Protein AF-M7AF88-F1 (afdb_monomer_lite)

Structure (mmCIF, N/CA/C/O backbone):
data_AF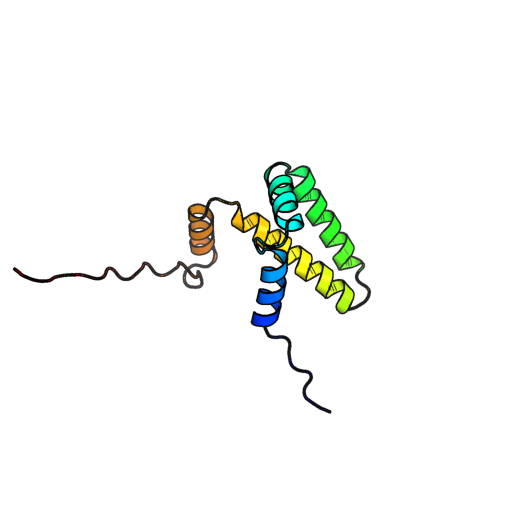-M7AF88-F1
#
_entry.id   AF-M7AF88-F1
#
loop_
_atom_site.group_PDB
_atom_site.id
_atom_site.type_symbol
_atom_site.label_atom_id
_atom_site.label_alt_id
_atom_site.label_comp_id
_atom_site.label_asym_id
_atom_site.label_entity_id
_atom_site.label_seq_id
_atom_site.pdbx_PDB_ins_code
_atom_site.Cartn_x
_atom_site.Cartn_y
_atom_site.Cartn_z
_atom_site.occupancy
_atom_site.B_iso_or_equiv
_atom_site.auth_seq_id
_atom_site.auth_comp_id
_atom_site.auth_asym_id
_atom_site.auth_atom_id
_atom_site.pdbx_PDB_model_num
ATOM 1 N N . MET A 1 1 ? -17.914 -14.469 27.911 1.00 40.16 1 MET A N 1
ATOM 2 C CA . MET A 1 1 ? -17.187 -13.406 27.195 1.00 40.16 1 MET A CA 1
ATOM 3 C C . MET A 1 1 ? -16.517 -14.106 26.032 1.00 40.16 1 MET A C 1
ATOM 5 O O . MET A 1 1 ? -15.588 -14.865 26.262 1.00 40.16 1 MET A O 1
ATOM 9 N N . THR A 1 2 ? -17.137 -14.056 24.857 1.00 47.66 2 THR A N 1
ATOM 10 C CA . THR A 1 2 ? -16.648 -14.733 23.648 1.00 47.66 2 THR A CA 1
ATOM 11 C C . THR A 1 2 ? -15.343 -14.076 23.217 1.00 47.66 2 THR A C 1
ATOM 13 O O . THR A 1 2 ? -15.227 -12.856 23.340 1.00 47.66 2 THR A O 1
ATOM 16 N N . GLU A 1 3 ? -14.362 -14.872 22.781 1.00 51.72 3 GLU A N 1
ATOM 17 C CA . GLU A 1 3 ? -13.184 -14.362 22.075 1.00 51.72 3 GLU A CA 1
ATOM 18 C C . GLU A 1 3 ? -13.671 -13.345 21.046 1.00 51.72 3 GLU A C 1
ATOM 20 O O . GLU A 1 3 ? -14.480 -13.671 20.181 1.00 51.72 3 GLU A O 1
ATOM 25 N N . SER A 1 4 ? -13.257 -12.088 21.202 1.00 60.56 4 SER A N 1
ATOM 26 C CA . SER A 1 4 ? -13.378 -11.113 20.129 1.00 60.56 4 SER A CA 1
ATOM 27 C C . SER A 1 4 ? -12.673 -11.739 18.935 1.00 60.56 4 SER A C 1
ATOM 29 O O . SER A 1 4 ? -11.468 -11.976 19.031 1.00 60.56 4 SER A O 1
ATOM 31 N N . GLU A 1 5 ? -13.411 -12.075 17.873 1.00 75.75 5 GLU A N 1
ATOM 32 C CA . GLU A 1 5 ? -12.834 -12.619 16.645 1.00 75.75 5 GLU A CA 1
ATOM 33 C C . GLU A 1 5 ? -11.681 -11.702 16.239 1.00 75.75 5 GLU A C 1
ATOM 35 O O . GLU A 1 5 ? -11.850 -10.502 16.011 1.00 75.75 5 GLU A O 1
ATOM 40 N N . LYS A 1 6 ? -10.467 -12.242 16.308 1.00 82.38 6 LYS A N 1
ATOM 41 C CA . LYS A 1 6 ? -9.257 -11.489 16.026 1.00 82.38 6 LYS A CA 1
ATOM 42 C C . LYS A 1 6 ? -9.280 -11.133 14.544 1.00 82.38 6 LYS A C 1
ATOM 44 O O . LYS A 1 6 ? -9.493 -12.008 13.714 1.00 82.38 6 LYS A O 1
ATOM 49 N N . LEU A 1 7 ? -9.038 -9.865 14.222 1.00 82.50 7 LEU A N 1
ATOM 50 C CA . LEU A 1 7 ? -8.902 -9.437 12.833 1.00 82.50 7 LEU A CA 1
ATOM 51 C C . LEU A 1 7 ? -7.689 -10.136 12.204 1.00 82.50 7 LEU A C 1
ATOM 53 O O . LEU A 1 7 ? -6.557 -9.956 12.667 1.00 82.50 7 LEU A O 1
ATOM 57 N N . GLU A 1 8 ? -7.922 -10.925 11.159 1.00 89.69 8 GLU A N 1
ATOM 58 C CA . GLU A 1 8 ? -6.862 -11.618 10.435 1.00 89.69 8 GLU A CA 1
ATOM 59 C C . GLU A 1 8 ? -6.316 -10.736 9.304 1.00 89.69 8 GLU A C 1
ATOM 61 O O . GLU A 1 8 ? -7.014 -9.898 8.729 1.00 89.69 8 GLU A O 1
ATOM 66 N N . ILE A 1 9 ? -5.051 -10.946 8.922 1.00 87.81 9 ILE A N 1
ATOM 67 C CA . ILE A 1 9 ? -4.412 -10.187 7.827 1.00 87.81 9 ILE A CA 1
ATOM 68 C C . ILE A 1 9 ? -5.226 -10.299 6.530 1.00 87.81 9 ILE A C 1
ATOM 70 O O . ILE A 1 9 ? -5.330 -9.338 5.770 1.00 87.81 9 ILE A O 1
ATOM 74 N N . ASN A 1 10 ? -5.834 -11.461 6.289 1.00 90.19 10 ASN A N 1
ATOM 75 C CA . ASN A 1 10 ? -6.654 -11.701 5.108 1.00 90.19 10 ASN A CA 1
ATOM 76 C C . ASN A 1 10 ? -7.886 -10.784 5.040 1.00 90.19 10 ASN A C 1
ATOM 78 O O . ASN A 1 10 ? -8.305 -10.410 3.949 1.00 90.19 10 ASN A O 1
ATOM 82 N N . ASP A 1 11 ? -8.453 -10.391 6.180 1.00 89.94 11 ASP A N 1
ATOM 83 C CA . ASP A 1 11 ? -9.600 -9.482 6.201 1.00 89.94 11 ASP A CA 1
ATOM 84 C C . ASP A 1 11 ? -9.177 -8.062 5.813 1.00 89.94 11 ASP A C 1
ATOM 86 O O . ASP A 1 11 ? -9.857 -7.407 5.027 1.00 89.94 11 ASP A O 1
ATOM 90 N N . ILE A 1 12 ? -7.990 -7.629 6.250 1.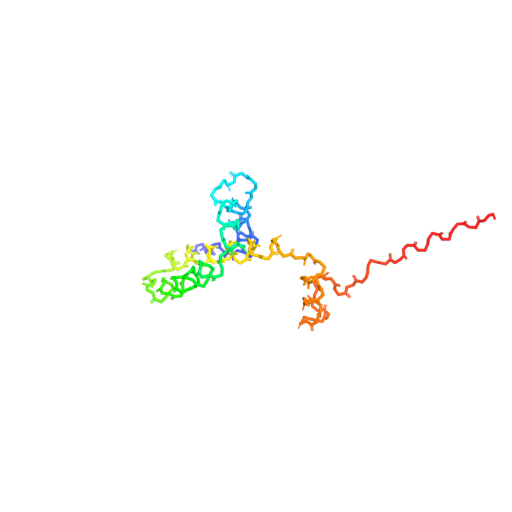00 88.62 12 ILE A N 1
ATOM 91 C CA . ILE A 1 12 ? -7.389 -6.352 5.833 1.00 88.62 12 ILE A CA 1
ATOM 92 C C . ILE A 1 12 ? -7.112 -6.349 4.324 1.00 88.62 12 ILE A C 1
ATOM 94 O O . ILE A 1 12 ? -7.397 -5.364 3.643 1.00 88.62 12 ILE A O 1
ATOM 98 N N . LEU A 1 13 ? -6.587 -7.453 3.783 1.00 89.19 13 LEU A N 1
ATOM 99 C CA . LEU A 1 13 ? -6.326 -7.575 2.346 1.00 89.19 13 LEU A CA 1
ATOM 100 C C . LEU A 1 13 ? -7.612 -7.471 1.517 1.00 89.19 13 LEU A C 1
ATOM 102 O O . LEU A 1 13 ? -7.611 -6.764 0.512 1.00 89.19 13 LEU A O 1
ATOM 106 N N . LYS A 1 14 ? -8.717 -8.084 1.963 1.00 89.94 14 LYS A N 1
ATOM 107 C CA . LYS A 1 14 ? -10.028 -7.946 1.301 1.00 89.94 14 LYS A CA 1
ATOM 108 C C . LYS A 1 14 ? -10.535 -6.503 1.306 1.00 89.94 14 LYS A C 1
ATOM 110 O O . LYS A 1 14 ? -11.077 -6.052 0.305 1.00 89.94 14 LYS A O 1
ATOM 115 N N . LEU A 1 15 ? -10.352 -5.768 2.407 1.00 87.56 15 LEU A N 1
ATOM 116 C CA . LEU A 1 15 ? -10.737 -4.350 2.478 1.00 87.56 15 LEU A CA 1
ATOM 117 C C . LEU A 1 15 ? -9.956 -3.506 1.464 1.00 87.56 15 LEU A C 1
ATOM 119 O O . LEU A 1 15 ? -10.531 -2.664 0.780 1.00 87.56 15 LEU A O 1
ATOM 123 N N . ILE A 1 16 ? -8.655 -3.767 1.324 1.00 87.50 16 ILE A N 1
ATOM 124 C CA . ILE A 1 16 ? -7.821 -3.103 0.316 1.00 87.50 16 ILE A CA 1
ATOM 125 C C . ILE A 1 16 ? -8.272 -3.481 -1.100 1.00 87.50 16 ILE A C 1
ATOM 127 O O . ILE A 1 16 ? -8.334 -2.617 -1.973 1.00 87.50 16 ILE A O 1
ATOM 131 N N . GLU A 1 17 ? -8.585 -4.754 -1.344 1.00 86.12 17 GLU A N 1
ATOM 132 C CA . GLU A 1 17 ? -9.046 -5.249 -2.646 1.00 86.12 17 GLU A CA 1
ATOM 133 C C . GLU A 1 17 ? -10.357 -4.584 -3.088 1.00 86.12 17 GLU A C 1
ATOM 135 O O . GLU A 1 17 ? -10.455 -4.151 -4.233 1.00 86.12 17 GLU A O 1
ATOM 140 N N . ILE A 1 18 ? -11.322 -4.409 -2.178 1.00 84.44 18 ILE A N 1
ATOM 141 C CA . ILE A 1 18 ? -12.583 -3.695 -2.454 1.00 84.44 18 ILE A CA 1
ATOM 142 C C . ILE A 1 18 ? -12.315 -2.270 -2.961 1.00 84.44 18 ILE A C 1
ATOM 144 O O . ILE A 1 18 ? -12.919 -1.821 -3.933 1.00 84.44 18 ILE A O 1
ATOM 148 N N . GLU A 1 19 ? -11.381 -1.563 -2.329 1.00 79.62 19 GLU A N 1
ATOM 149 C CA . GLU A 1 19 ? -11.081 -0.166 -2.648 1.00 79.62 19 GLU A CA 1
ATOM 150 C C . GLU A 1 19 ? -10.167 -0.002 -3.874 1.00 79.62 19 GLU A C 1
ATOM 152 O O . GLU A 1 19 ? -10.214 1.019 -4.562 1.00 79.62 19 GLU A O 1
ATOM 157 N N . THR A 1 20 ? -9.325 -0.993 -4.167 1.00 77.81 20 THR A N 1
ATOM 158 C CA . THR A 1 20 ? -8.384 -0.974 -5.306 1.00 77.81 20 THR A CA 1
ATOM 159 C C . THR A 1 20 ? -8.908 -1.679 -6.553 1.00 77.81 20 THR A C 1
ATOM 161 O O . THR A 1 20 ? -8.298 -1.571 -7.618 1.00 77.81 20 THR A O 1
ATOM 164 N N . GLY A 1 21 ? -10.024 -2.393 -6.433 1.00 75.31 21 GLY A N 1
ATOM 165 C CA . GLY A 1 21 ? -10.604 -3.186 -7.501 1.00 75.31 21 GLY A CA 1
ATOM 166 C C . GLY A 1 21 ? -11.073 -2.355 -8.704 1.00 75.31 21 GLY A C 1
ATOM 167 O O . GLY A 1 21 ? -11.340 -1.154 -8.590 1.00 75.31 21 GLY A O 1
ATOM 168 N N . PRO A 1 22 ? -11.222 -2.997 -9.877 1.00 68.56 22 PRO A N 1
ATOM 169 C CA . PRO A 1 22 ? -11.676 -2.340 -11.107 1.00 68.56 22 PRO A CA 1
ATOM 170 C C . PRO A 1 22 ? -13.093 -1.752 -10.992 1.00 68.56 22 PRO A C 1
ATOM 172 O O . PRO A 1 22 ? -13.447 -0.857 -11.758 1.00 68.56 22 PRO A O 1
ATOM 175 N N . ASP A 1 23 ? -13.873 -2.219 -10.016 1.00 75.56 23 ASP A N 1
ATOM 176 C CA . ASP A 1 23 ? -15.241 -1.779 -9.751 1.00 75.56 23 ASP A CA 1
ATOM 177 C C . ASP A 1 23 ? -15.320 -0.468 -8.944 1.00 75.56 23 ASP A C 1
ATOM 179 O O . ASP A 1 23 ? -16.421 0.026 -8.703 1.00 75.56 23 ASP A O 1
ATOM 183 N N . ASN A 1 24 ? -14.180 0.129 -8.554 1.00 72.19 24 ASN A N 1
ATOM 184 C CA . ASN A 1 24 ? -14.117 1.422 -7.867 1.00 72.19 24 ASN A CA 1
ATOM 185 C C . ASN A 1 24 ? -13.567 2.541 -8.787 1.00 72.19 24 ASN A C 1
ATOM 187 O O . ASN A 1 24 ? -12.352 2.764 -8.855 1.00 72.19 24 ASN A O 1
ATOM 191 N N . PRO A 1 25 ? -14.429 3.328 -9.465 1.00 70.38 25 PRO A N 1
ATOM 192 C CA . PRO A 1 25 ? -14.002 4.402 -10.368 1.00 70.38 25 PRO A CA 1
ATOM 193 C C . PRO A 1 25 ? -13.201 5.512 -9.675 1.00 70.38 25 PRO A C 1
ATOM 195 O O . PRO A 1 25 ? -12.399 6.195 -10.319 1.00 70.38 25 PRO A O 1
ATOM 198 N N . ALA A 1 26 ? -13.411 5.709 -8.367 1.00 67.88 26 ALA A N 1
ATOM 199 C CA . ALA A 1 26 ? -12.673 6.698 -7.588 1.00 67.88 26 ALA A CA 1
ATOM 200 C C . ALA A 1 26 ? -11.188 6.319 -7.478 1.00 67.88 26 ALA A C 1
ATOM 202 O O . ALA A 1 26 ? -10.326 7.198 -7.553 1.00 67.88 26 ALA A O 1
ATOM 203 N N . SER A 1 27 ? -10.903 5.016 -7.397 1.00 67.75 27 SER A N 1
ATOM 204 C CA . SER A 1 27 ? -9.553 4.461 -7.359 1.00 67.75 27 SER A CA 1
ATOM 205 C C . SER A 1 27 ? -8.784 4.810 -8.631 1.00 67.75 27 SER A C 1
ATOM 207 O O . SER A 1 27 ? -7.760 5.481 -8.561 1.00 67.75 27 SER A O 1
ATOM 209 N N . ALA A 1 28 ? -9.336 4.510 -9.812 1.00 69.56 28 ALA A N 1
ATOM 210 C CA . ALA A 1 28 ? -8.669 4.758 -11.093 1.00 69.56 28 ALA A CA 1
ATOM 211 C C . ALA A 1 28 ? -8.264 6.232 -11.308 1.00 69.56 28 ALA A C 1
ATOM 213 O O . ALA A 1 28 ? -7.136 6.518 -11.714 1.00 69.56 28 ALA A O 1
ATOM 214 N N . ASN A 1 29 ? -9.153 7.182 -10.995 1.00 74.56 29 ASN A N 1
ATOM 215 C CA . ASN A 1 29 ? -8.859 8.614 -11.115 1.00 74.56 29 ASN A CA 1
ATOM 216 C C . ASN A 1 29 ? -7.772 9.061 -10.118 1.00 74.56 29 ASN A C 1
ATOM 218 O O . ASN A 1 29 ? -6.866 9.831 -10.453 1.00 74.56 29 ASN A O 1
ATOM 222 N N . PHE A 1 30 ? -7.830 8.540 -8.891 1.00 73.88 30 PHE A N 1
ATOM 223 C CA . PHE A 1 30 ? -6.825 8.785 -7.864 1.00 73.88 30 PHE A CA 1
ATOM 224 C C . PHE A 1 30 ? -5.448 8.227 -8.274 1.00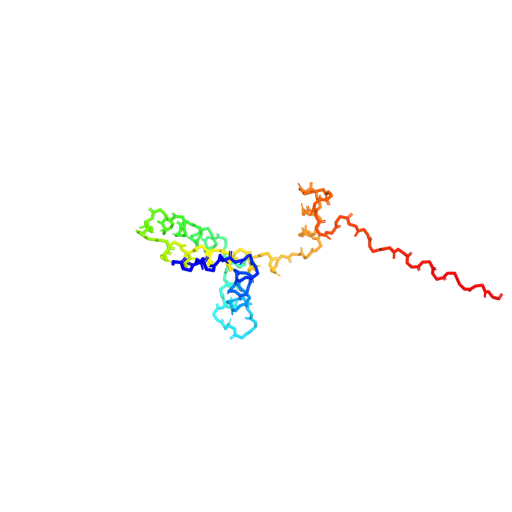 73.88 30 PHE A C 1
ATOM 226 O O . PHE A 1 30 ? -4.459 8.960 -8.188 1.00 73.88 30 PHE A O 1
ATOM 233 N N . CYS A 1 31 ? -5.392 7.008 -8.836 1.00 70.31 31 CYS A N 1
ATOM 234 C CA . CYS A 1 31 ? -4.186 6.398 -9.413 1.00 70.31 31 CYS A CA 1
ATOM 235 C C . CYS A 1 31 ? -3.531 7.318 -10.449 1.00 70.31 31 CYS A C 1
ATOM 237 O O . CYS A 1 31 ? -2.328 7.587 -10.393 1.00 70.31 31 CYS A O 1
ATOM 239 N N . THR A 1 32 ? -4.325 7.804 -11.411 1.00 76.62 32 THR A N 1
ATOM 240 C CA . THR A 1 32 ? -3.831 8.669 -12.487 1.00 76.62 32 THR A CA 1
ATOM 241 C C . THR A 1 32 ? -3.232 9.950 -11.924 1.00 76.62 32 THR A C 1
ATOM 243 O O . THR A 1 32 ? -2.116 10.315 -12.295 1.00 76.62 32 THR A O 1
ATOM 246 N N . LYS A 1 33 ? -3.941 10.607 -11.000 1.00 80.62 33 LYS A N 1
ATOM 247 C CA . LYS A 1 33 ? -3.540 11.912 -10.473 1.00 80.62 33 LYS A CA 1
ATOM 248 C C . LYS A 1 33 ? -2.240 11.840 -9.681 1.00 80.62 33 LYS A C 1
ATOM 250 O O . LYS A 1 33 ? -1.331 12.625 -9.936 1.00 80.62 33 LYS A O 1
ATOM 255 N N . ILE A 1 34 ? -2.122 10.853 -8.798 1.00 76.25 34 ILE A N 1
ATOM 256 C CA . ILE A 1 34 ? -0.881 10.555 -8.076 1.00 76.25 34 ILE A CA 1
ATOM 257 C C . ILE A 1 34 ? 0.283 10.315 -9.032 1.00 76.25 34 ILE A C 1
ATOM 259 O O . ILE A 1 34 ? 1.367 10.852 -8.820 1.00 76.25 34 ILE A O 1
ATOM 263 N N . LYS A 1 35 ? 0.083 9.492 -10.071 1.00 75.94 35 LYS A N 1
ATOM 264 C CA . LYS A 1 35 ? 1.166 9.129 -10.992 1.00 75.94 35 LYS A CA 1
ATOM 265 C C . LYS A 1 35 ? 1.676 10.345 -11.760 1.00 75.94 35 LYS A C 1
ATOM 267 O O . LYS A 1 35 ? 2.862 10.428 -12.063 1.00 75.94 35 LYS A O 1
ATOM 272 N N . SER A 1 36 ? 0.774 11.262 -12.099 1.00 83.12 36 SER A N 1
ATOM 273 C CA . SER A 1 36 ? 1.084 12.444 -12.903 1.00 83.12 36 SER A CA 1
ATOM 274 C C . SER A 1 36 ? 1.589 13.647 -12.103 1.00 83.12 36 SER A C 1
ATOM 276 O O . SER A 1 36 ? 2.175 14.548 -12.699 1.00 83.12 36 SER A O 1
ATOM 278 N N . ASP A 1 37 ? 1.363 13.690 -10.786 1.00 86.81 37 ASP A N 1
ATOM 279 C CA . ASP A 1 37 ? 1.615 14.876 -9.965 1.00 86.81 37 ASP A CA 1
ATOM 280 C C . ASP A 1 37 ? 2.298 14.518 -8.635 1.00 86.81 37 ASP A C 1
ATOM 282 O O . ASP A 1 37 ? 1.673 14.103 -7.656 1.00 86.81 37 ASP A O 1
ATOM 286 N N . ALA A 1 38 ? 3.613 14.743 -8.590 1.00 83.56 38 ALA A N 1
ATOM 287 C CA . ALA A 1 38 ? 4.431 14.510 -7.404 1.00 83.56 38 ALA A CA 1
ATOM 288 C C . ALA A 1 38 ? 4.063 15.425 -6.219 1.00 83.56 38 ALA A C 1
ATOM 290 O O . ALA A 1 38 ? 4.231 15.026 -5.065 1.00 83.56 38 ALA A O 1
ATOM 291 N N . ASN A 1 39 ? 3.548 16.636 -6.473 1.00 89.50 39 ASN A N 1
ATOM 292 C CA . ASN A 1 39 ? 3.099 17.526 -5.402 1.00 89.50 39 ASN A CA 1
ATOM 293 C C . ASN A 1 39 ? 1.797 17.013 -4.797 1.00 89.50 39 ASN A C 1
ATOM 295 O O . ASN A 1 39 ? 1.655 17.013 -3.575 1.00 89.50 39 ASN A O 1
ATOM 299 N N . PHE A 1 40 ? 0.878 16.530 -5.636 1.00 86.06 40 PHE A N 1
ATOM 300 C CA . PHE A 1 40 ? -0.340 15.874 -5.171 1.00 86.06 40 PHE A CA 1
ATOM 301 C C . PHE A 1 40 ? -0.009 14.629 -4.344 1.00 86.06 40 PHE A C 1
ATOM 303 O O . PHE A 1 40 ? -0.500 14.498 -3.228 1.00 86.06 40 PHE A O 1
ATOM 310 N N . ALA A 1 41 ? 0.897 13.776 -4.830 1.00 82.44 41 ALA A N 1
ATOM 311 C CA . ALA A 1 41 ? 1.368 12.601 -4.102 1.00 82.44 41 ALA A CA 1
ATOM 312 C C . ALA A 1 41 ? 1.953 12.964 -2.720 1.00 82.44 41 ALA A C 1
ATOM 314 O O . ALA A 1 41 ? 1.592 12.362 -1.706 1.00 82.44 41 ALA A O 1
ATOM 315 N N . ARG A 1 42 ? 2.812 13.992 -2.649 1.00 87.69 42 ARG A N 1
ATOM 316 C CA . ARG A 1 42 ? 3.380 14.465 -1.376 1.00 87.69 42 ARG A CA 1
ATOM 317 C C . ARG A 1 42 ? 2.306 15.019 -0.438 1.00 87.69 42 ARG A C 1
ATOM 319 O O . ARG A 1 42 ? 2.292 14.670 0.739 1.00 87.69 42 ARG A O 1
ATOM 326 N N . PHE A 1 43 ? 1.389 15.829 -0.963 1.00 89.62 43 PHE A N 1
ATOM 327 C CA . PHE A 1 43 ? 0.268 16.385 -0.206 1.00 89.62 43 PHE A CA 1
ATOM 328 C C . PHE A 1 43 ? -0.607 15.284 0.409 1.00 89.62 43 PHE A C 1
ATOM 330 O O . PHE A 1 43 ? -0.937 15.351 1.590 1.00 89.62 43 PHE A O 1
ATOM 337 N N . THR A 1 44 ? -0.928 14.236 -0.354 1.00 87.38 44 THR A N 1
ATOM 338 C CA . THR A 1 44 ? -1.692 13.077 0.129 1.00 87.38 44 THR A CA 1
ATOM 339 C C . THR A 1 44 ? -1.032 12.432 1.352 1.00 87.38 44 THR A C 1
ATOM 341 O O . THR A 1 44 ? -1.716 12.157 2.337 1.00 87.38 44 THR A O 1
ATOM 344 N N . LEU A 1 45 ? 0.294 12.254 1.339 1.00 88.56 45 LEU A N 1
ATOM 345 C CA . LEU A 1 45 ? 1.040 11.694 2.473 1.00 88.56 45 LEU A CA 1
ATOM 346 C C . LEU A 1 45 ? 1.084 12.640 3.683 1.00 88.56 45 LEU A C 1
ATOM 348 O O . LEU A 1 45 ? 0.937 12.194 4.822 1.00 88.56 45 LEU A O 1
ATOM 352 N N . GLU A 1 46 ? 1.260 13.943 3.455 1.00 91.62 46 GLU A N 1
ATOM 353 C CA . GLU A 1 46 ? 1.242 14.957 4.518 1.00 91.62 46 GLU A CA 1
ATOM 354 C C . GLU A 1 46 ? -0.120 14.998 5.232 1.00 91.62 46 GLU A C 1
ATOM 356 O O . GLU A 1 46 ? -0.178 15.020 6.467 1.00 91.62 46 GLU A O 1
ATOM 361 N N . VAL A 1 47 ? -1.217 14.938 4.467 1.00 89.56 47 VAL A N 1
ATOM 362 C CA . VAL A 1 47 ? -2.585 14.849 4.998 1.00 89.56 47 VAL A CA 1
ATOM 363 C C . VAL A 1 47 ? -2.760 13.574 5.814 1.00 89.56 47 VAL A C 1
ATOM 365 O O . VAL A 1 47 ? -3.210 13.650 6.956 1.00 89.56 47 VAL A O 1
ATOM 368 N N . ALA A 1 48 ? -2.344 12.425 5.279 1.00 89.56 48 ALA A N 1
ATOM 369 C CA . ALA A 1 48 ? -2.443 11.143 5.970 1.00 89.56 48 ALA A CA 1
ATOM 370 C C . ALA A 1 48 ? -1.754 11.168 7.339 1.00 89.56 48 ALA A C 1
ATOM 372 O O . ALA A 1 48 ? -2.329 10.777 8.352 1.00 89.56 48 ALA A O 1
ATOM 373 N N . HIS A 1 49 ? -0.530 11.694 7.379 1.00 92.44 49 HIS A N 1
ATOM 374 C CA . HIS A 1 49 ? 0.244 11.825 8.606 1.00 92.44 49 HIS A CA 1
ATOM 375 C C . HIS A 1 49 ? -0.427 12.766 9.618 1.00 92.44 49 HIS A C 1
ATOM 377 O O . HIS A 1 49 ? -0.405 12.495 10.820 1.00 92.44 49 HIS A O 1
ATOM 383 N N . SER A 1 50 ? -1.050 13.856 9.154 1.00 94.25 50 SER A N 1
ATOM 384 C CA . SER A 1 50 ? -1.830 14.742 10.024 1.00 94.25 50 SER A CA 1
ATOM 385 C C . SER A 1 50 ? -3.065 14.046 10.597 1.00 94.25 50 SER A C 1
ATOM 387 O O . SER A 1 50 ? -3.338 14.200 11.785 1.00 94.25 50 SER A O 1
ATOM 389 N N . LEU A 1 51 ? -3.784 13.277 9.775 1.00 92.00 51 LEU A N 1
ATOM 390 C CA . LEU A 1 51 ? -4.986 12.549 10.180 1.00 92.00 51 LEU A CA 1
ATOM 391 C C . LEU A 1 51 ? -4.660 11.440 11.184 1.00 92.00 51 LEU A C 1
ATOM 393 O O . LEU A 1 51 ? -5.290 11.392 12.232 1.00 92.00 51 LEU A O 1
ATOM 397 N N . ILE A 1 52 ? -3.613 10.639 10.945 1.00 93.75 52 ILE A N 1
ATOM 398 C CA . ILE A 1 52 ? -3.148 9.619 11.904 1.00 93.75 52 ILE A CA 1
ATOM 399 C C . ILE A 1 52 ? -2.889 10.241 13.279 1.00 93.75 52 ILE A C 1
ATOM 401 O O . ILE A 1 52 ? -3.309 9.703 14.296 1.00 93.75 52 ILE A O 1
ATOM 405 N N . LYS A 1 53 ? -2.208 11.392 13.320 1.0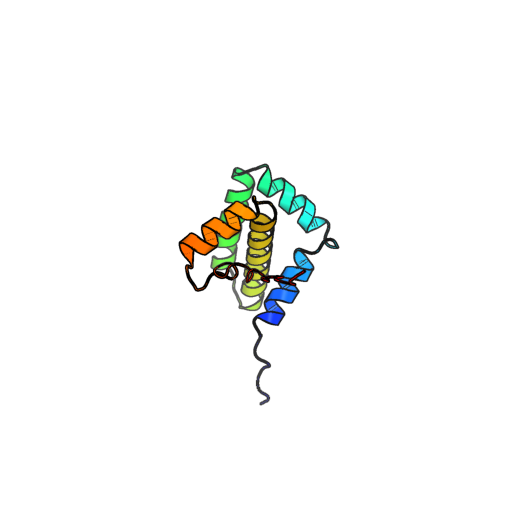0 94.25 53 LYS A N 1
ATOM 406 C CA . LYS A 1 53 ? -1.898 12.081 14.582 1.00 94.25 53 LYS A CA 1
ATOM 407 C C . LYS A 1 53 ? -3.126 12.613 15.314 1.00 94.25 53 LYS A C 1
ATOM 409 O O . LYS A 1 53 ? -3.042 12.847 16.515 1.00 94.25 53 LYS A O 1
ATOM 414 N N . LYS A 1 54 ? -4.206 12.892 14.587 1.00 94.38 54 LYS A N 1
ATOM 415 C CA . LYS A 1 54 ? -5.441 13.473 15.124 1.00 94.38 54 LYS A CA 1
ATOM 416 C C . LYS A 1 54 ? -6.497 12.428 15.458 1.00 94.38 54 LYS A C 1
ATOM 418 O O . LYS A 1 54 ? -7.452 12.790 16.138 1.00 94.38 54 LYS A O 1
ATOM 423 N N . ALA A 1 55 ? -6.322 11.189 14.996 1.00 95.38 55 ALA A N 1
ATOM 424 C CA . ALA A 1 55 ? -7.274 10.117 15.219 1.00 95.38 55 ALA A CA 1
ATOM 425 C C . ALA A 1 55 ? -7.559 9.956 16.717 1.00 95.38 55 ALA A C 1
ATOM 427 O O . ALA A 1 55 ? -6.648 9.840 17.539 1.00 95.38 55 ALA A O 1
ATOM 428 N N . SER A 1 56 ? -8.842 9.997 17.055 1.00 94.75 56 SER A N 1
ATOM 429 C CA . SER A 1 56 ? -9.331 10.027 18.434 1.00 94.75 56 SER A CA 1
ATOM 430 C C . SER A 1 56 ? -9.732 8.648 18.963 1.00 94.75 56 SER A C 1
ATOM 432 O O . SER A 1 56 ? -9.860 8.465 20.174 1.00 94.75 56 SER A O 1
ATOM 434 N N . CYS A 1 57 ? -9.904 7.675 18.066 1.00 9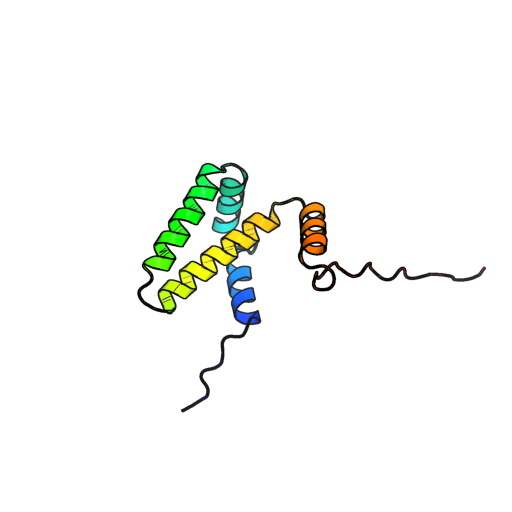4.75 57 CYS A N 1
ATOM 435 C CA . CYS A 1 57 ? -10.251 6.293 18.376 1.00 94.75 57 CYS A CA 1
ATOM 436 C C . CYS A 1 57 ? -9.700 5.315 17.324 1.00 94.75 57 CYS A C 1
ATOM 438 O O . CYS A 1 57 ? -9.292 5.713 16.228 1.00 94.75 57 CYS A O 1
ATOM 440 N N . ASP A 1 58 ? -9.725 4.021 17.656 1.00 93.19 58 ASP A N 1
ATOM 441 C CA . ASP A 1 58 ? -9.232 2.947 16.784 1.00 93.19 58 ASP A CA 1
ATOM 442 C C . ASP A 1 58 ? -10.020 2.841 15.473 1.00 93.19 58 ASP A C 1
ATOM 444 O O . ASP A 1 58 ? -9.441 2.537 14.433 1.00 93.19 58 ASP A O 1
ATOM 448 N N . GLU A 1 59 ? -11.324 3.135 15.496 1.00 90.62 59 GLU A N 1
ATOM 449 C CA . GLU A 1 59 ? -12.171 3.136 14.299 1.00 90.62 59 GLU A CA 1
ATOM 450 C C . GLU A 1 59 ? -11.689 4.185 13.287 1.00 90.62 59 GLU A C 1
ATOM 452 O O . GLU A 1 59 ? -11.379 3.847 12.144 1.00 90.62 59 GLU A O 1
ATOM 457 N N . GLU A 1 60 ? -11.527 5.437 13.723 1.00 91.50 60 GLU A N 1
ATOM 458 C CA . GLU A 1 60 ? -11.024 6.530 12.884 1.00 91.50 60 GLU A CA 1
ATOM 459 C C . GLU A 1 60 ? -9.621 6.216 12.348 1.00 91.50 60 GLU A C 1
ATOM 461 O O . GLU A 1 60 ? -9.357 6.346 11.149 1.00 91.50 60 GLU A O 1
ATOM 466 N N . LEU A 1 61 ? -8.733 5.734 13.224 1.00 93.62 61 LEU A N 1
ATOM 467 C CA . LEU A 1 61 ? -7.381 5.347 12.839 1.00 93.62 61 LEU A CA 1
ATOM 468 C C . LEU A 1 61 ? -7.394 4.221 11.796 1.00 93.62 61 LEU A C 1
ATOM 470 O O . LEU A 1 61 ? -6.648 4.291 10.819 1.00 93.62 61 LEU A O 1
ATOM 474 N N . SER A 1 62 ? -8.249 3.209 11.965 1.00 90.75 62 SER A N 1
ATO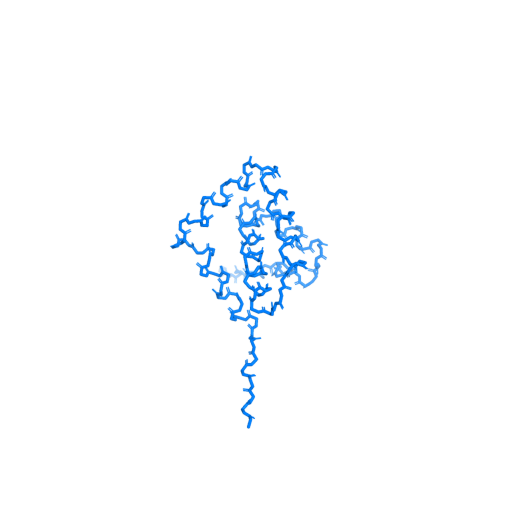M 475 C CA . SER A 1 62 ? -8.340 2.072 11.045 1.00 90.75 62 SER A CA 1
ATOM 476 C C . SER A 1 62 ? -8.739 2.506 9.634 1.00 90.75 62 SER A C 1
ATOM 478 O O . SER A 1 62 ? -8.092 2.101 8.671 1.00 90.75 62 SER A O 1
ATOM 480 N N . VAL A 1 63 ? -9.716 3.410 9.505 1.00 87.75 63 VAL A N 1
ATOM 481 C CA . VAL A 1 63 ? -10.154 3.953 8.211 1.00 87.75 63 VAL A CA 1
ATOM 482 C C . VAL A 1 63 ? -9.013 4.702 7.522 1.00 87.75 63 VAL A C 1
ATOM 484 O O . VAL A 1 63 ? -8.755 4.491 6.335 1.00 87.75 63 VAL A O 1
ATOM 487 N N . ILE A 1 64 ? -8.277 5.534 8.266 1.00 90.88 64 ILE A N 1
ATOM 488 C CA . ILE A 1 64 ? -7.136 6.289 7.727 1.00 90.88 64 ILE A CA 1
ATOM 489 C C . ILE A 1 64 ? -6.020 5.341 7.260 1.00 90.88 64 ILE A C 1
ATOM 491 O O . ILE A 1 64 ? -5.428 5.553 6.199 1.00 90.88 64 ILE A O 1
ATOM 495 N N . LEU A 1 65 ? -5.734 4.289 8.032 1.00 91.56 65 LEU A N 1
ATOM 496 C CA . LEU A 1 65 ? -4.707 3.301 7.695 1.00 91.56 65 LEU A CA 1
ATOM 497 C C . LEU A 1 65 ? -5.097 2.441 6.489 1.00 91.56 65 LEU A C 1
ATOM 499 O O . LEU A 1 65 ? -4.243 2.182 5.642 1.00 91.56 65 LEU A O 1
ATOM 503 N N . ILE A 1 66 ? -6.367 2.044 6.368 1.00 89.25 66 ILE A N 1
ATOM 504 C CA . ILE A 1 66 ? -6.878 1.335 5.185 1.00 89.25 66 ILE A CA 1
ATOM 505 C C . ILE A 1 66 ? -6.722 2.221 3.950 1.00 89.25 66 ILE A C 1
ATOM 507 O O . ILE A 1 66 ? -6.150 1.783 2.955 1.00 89.25 66 ILE A O 1
ATOM 511 N N . TRP A 1 67 ? -7.136 3.489 4.024 1.00 85.88 67 TRP A N 1
ATOM 512 C CA . TRP A 1 67 ? -6.974 4.429 2.914 1.00 85.88 67 TRP A CA 1
ATOM 513 C C . TRP A 1 67 ? -5.500 4.626 2.516 1.00 85.88 67 TRP A C 1
ATOM 515 O O . TRP A 1 67 ? -5.167 4.681 1.329 1.00 85.88 67 TRP A O 1
ATOM 525 N N . LEU A 1 68 ? -4.589 4.668 3.491 1.00 88.69 68 LEU A N 1
ATOM 526 C CA . LEU A 1 68 ? -3.147 4.701 3.236 1.00 88.69 68 LEU A CA 1
ATOM 527 C C . LEU A 1 68 ? -2.633 3.428 2.562 1.00 88.69 68 LEU A C 1
ATOM 529 O O . LEU A 1 68 ? -1.834 3.517 1.631 1.00 88.69 68 LEU A O 1
ATOM 533 N N . ALA A 1 69 ? -3.087 2.257 3.005 1.00 89.62 69 ALA A N 1
ATOM 534 C CA . ALA A 1 69 ? -2.711 0.983 2.405 1.00 89.62 69 ALA A CA 1
ATOM 535 C C . ALA A 1 69 ? -3.201 0.889 0.950 1.00 89.62 69 ALA A C 1
ATOM 537 O O . ALA A 1 69 ? -2.423 0.547 0.061 1.00 89.62 69 ALA A O 1
ATOM 538 N N . VAL A 1 70 ? -4.447 1.291 0.690 1.00 84.56 70 VAL A N 1
ATOM 539 C CA . VAL A 1 70 ? -5.035 1.415 -0.655 1.00 84.56 70 VAL A CA 1
ATOM 540 C C . VAL A 1 70 ? -4.217 2.362 -1.526 1.00 84.56 70 VAL A C 1
ATOM 542 O O . VAL A 1 70 ? -3.879 2.027 -2.663 1.00 84.56 70 VAL A O 1
ATOM 545 N N . THR A 1 71 ? -3.842 3.522 -0.983 1.00 82.88 71 THR A N 1
ATOM 546 C CA . THR A 1 71 ? -2.990 4.503 -1.664 1.00 82.88 71 THR A CA 1
ATOM 547 C C . THR A 1 71 ? -1.636 3.889 -2.022 1.00 82.88 71 THR A C 1
ATOM 549 O O . THR A 1 71 ? -1.214 3.964 -3.172 1.00 82.88 71 THR A O 1
ATOM 552 N N . ALA A 1 72 ? -0.970 3.216 -1.083 1.00 87.44 72 ALA A N 1
ATOM 553 C CA . ALA A 1 72 ? 0.324 2.584 -1.326 1.00 87.44 72 ALA A CA 1
ATOM 554 C C . ALA A 1 72 ? 0.245 1.471 -2.387 1.00 87.44 72 ALA A C 1
ATOM 556 O O . ALA A 1 72 ? 1.058 1.447 -3.312 1.00 87.44 72 ALA A O 1
ATOM 557 N N . VAL A 1 73 ? -0.752 0.584 -2.298 1.00 87.19 73 VAL A N 1
ATOM 558 C CA . VAL A 1 73 ? -0.975 -0.496 -3.276 1.00 87.19 73 VAL A CA 1
ATOM 559 C C . VAL A 1 73 ? -1.225 0.074 -4.669 1.00 87.19 73 VAL A C 1
ATOM 561 O O . VAL A 1 73 ? -0.621 -0.373 -5.642 1.00 87.19 73 VAL A O 1
ATOM 564 N N . THR A 1 74 ? -2.039 1.123 -4.751 1.00 79.81 74 THR A N 1
ATOM 565 C CA . THR A 1 74 ? -2.299 1.877 -5.979 1.00 79.81 74 THR A CA 1
ATOM 566 C C . THR A 1 74 ? -1.022 2.460 -6.592 1.00 79.81 74 THR A C 1
ATOM 568 O O . THR A 1 74 ? -0.825 2.413 -7.804 1.00 79.81 74 THR A O 1
ATOM 571 N N . TRP A 1 75 ? -0.126 3.018 -5.778 1.00 82.44 75 TRP A N 1
ATOM 572 C CA . TRP A 1 75 ? 1.117 3.598 -6.291 1.00 82.44 75 TRP A CA 1
ATOM 573 C C . TRP A 1 75 ? 2.041 2.516 -6.825 1.00 82.44 75 TRP A C 1
ATOM 575 O O . TRP A 1 75 ? 2.628 2.681 -7.889 1.00 82.44 75 TRP A O 1
ATOM 585 N N . ILE A 1 76 ? 2.148 1.401 -6.103 1.00 86.88 76 ILE A N 1
ATOM 586 C CA . ILE A 1 76 ? 2.978 0.267 -6.505 1.00 86.88 76 ILE A CA 1
ATOM 587 C C . ILE A 1 76 ? 2.452 -0.350 -7.808 1.00 86.88 76 ILE A C 1
ATOM 589 O O . ILE A 1 76 ? 3.257 -0.683 -8.677 1.00 86.88 76 ILE A O 1
ATOM 593 N N . SER A 1 77 ? 1.130 -0.460 -7.982 1.00 82.81 77 SER A N 1
ATOM 594 C CA . SER A 1 77 ? 0.518 -1.116 -9.149 1.00 82.81 77 SER A CA 1
ATOM 595 C C . SER A 1 77 ? 0.787 -0.404 -10.477 1.00 82.81 77 SER A C 1
ATOM 597 O O . SER A 1 77 ? 0.746 -1.035 -11.532 1.00 82.81 77 SER A O 1
ATOM 599 N N . VAL A 1 78 ? 1.099 0.896 -10.446 1.00 79.31 78 VAL A N 1
ATOM 600 C CA . VAL A 1 78 ? 1.387 1.684 -11.653 1.00 79.31 78 VAL A CA 1
ATOM 601 C C . VAL A 1 78 ? 2.877 1.817 -11.980 1.00 79.31 78 VAL A C 1
ATOM 603 O O . VAL A 1 78 ? 3.213 2.459 -12.989 1.00 79.31 78 VAL A O 1
ATOM 606 N N . LEU A 1 79 ? 3.757 1.262 -11.138 1.00 84.69 79 LEU A N 1
ATOM 607 C CA . LEU A 1 79 ? 5.198 1.183 -11.377 1.00 84.69 79 LEU A CA 1
ATOM 608 C C . LEU A 1 79 ? 5.535 0.062 -12.365 1.00 84.69 79 LEU A C 1
ATOM 610 O O . LEU A 1 79 ? 4.728 -0.818 -12.649 1.00 84.69 79 LEU A O 1
ATOM 614 N N . ASP A 1 80 ? 6.764 0.096 -12.878 1.00 88.69 80 ASP A N 1
ATOM 615 C CA . ASP A 1 80 ? 7.325 -0.993 -13.677 1.00 88.69 80 ASP A CA 1
ATOM 616 C C . ASP A 1 80 ? 7.402 -2.281 -12.826 1.00 88.69 80 ASP A C 1
ATOM 618 O O . ASP A 1 80 ? 8.160 -2.312 -11.845 1.00 88.69 80 ASP A O 1
ATOM 622 N N . PRO A 1 81 ? 6.652 -3.344 -13.182 1.00 90.56 81 PRO A N 1
ATOM 623 C CA . PRO A 1 81 ? 6.588 -4.563 -12.384 1.00 90.56 81 PRO A CA 1
ATOM 624 C C . PRO A 1 81 ? 7.948 -5.231 -12.182 1.00 90.56 81 PRO A C 1
ATOM 626 O O . PRO A 1 81 ? 8.197 -5.806 -11.122 1.00 90.56 81 PRO A O 1
ATOM 629 N N . ASP A 1 82 ? 8.847 -5.164 -13.165 1.00 93.12 82 ASP A N 1
ATOM 630 C CA . ASP A 1 82 ? 10.141 -5.837 -13.070 1.00 93.12 82 ASP A CA 1
ATOM 631 C C . ASP A 1 82 ? 11.097 -5.073 -12.157 1.00 93.12 82 ASP A C 1
ATOM 633 O O . ASP A 1 82 ? 11.826 -5.691 -11.375 1.00 93.12 82 ASP A O 1
ATOM 637 N N . LYS A 1 83 ? 11.007 -3.737 -12.142 1.00 93.44 83 LYS A N 1
ATOM 638 C CA . LYS A 1 83 ? 11.720 -2.912 -11.157 1.00 93.44 83 LYS A CA 1
ATOM 639 C C . LYS A 1 83 ? 11.206 -3.133 -9.739 1.00 93.44 83 LYS A C 1
ATOM 641 O O . LYS A 1 83 ? 12.020 -3.227 -8.824 1.00 93.44 83 LYS A O 1
ATOM 646 N N . VAL A 1 84 ? 9.892 -3.266 -9.545 1.00 92.06 84 VAL A N 1
ATOM 647 C CA . VAL A 1 84 ? 9.308 -3.565 -8.222 1.00 92.06 84 VAL A CA 1
ATOM 648 C C . VAL A 1 84 ? 9.798 -4.920 -7.707 1.00 92.06 84 VAL A C 1
ATOM 650 O O . VAL A 1 84 ? 10.273 -5.014 -6.571 1.00 92.06 84 VAL A O 1
ATOM 653 N N . LYS A 1 85 ? 9.751 -5.966 -8.545 1.00 93.31 85 LYS A N 1
ATOM 654 C CA . LYS A 1 85 ? 10.264 -7.301 -8.193 1.00 93.31 85 LYS A CA 1
ATOM 655 C C . LYS A 1 85 ? 11.753 -7.260 -7.858 1.00 93.31 85 LYS A C 1
ATOM 657 O O . LYS A 1 85 ? 12.159 -7.843 -6.855 1.00 93.31 85 LYS A O 1
ATOM 662 N N . GLN A 1 86 ? 12.555 -6.578 -8.681 1.00 92.81 86 GLN A N 1
ATOM 663 C CA . GLN A 1 86 ? 13.996 -6.445 -8.469 1.00 92.81 86 GLN A CA 1
ATOM 664 C C . GLN A 1 86 ? 14.293 -5.728 -7.151 1.00 92.81 86 GLN A C 1
ATOM 666 O O . GLN A 1 86 ? 14.966 -6.295 -6.299 1.00 92.81 86 GLN A O 1
ATOM 671 N N . SER A 1 87 ? 13.695 -4.555 -6.927 1.00 92.75 87 SER A N 1
ATOM 672 C CA . SER A 1 87 ? 13.864 -3.795 -5.684 1.00 92.75 87 SER A CA 1
ATOM 673 C C . SER A 1 87 ? 13.450 -4.603 -4.452 1.00 92.75 87 SER A C 1
ATOM 675 O O . SER A 1 87 ? 14.098 -4.516 -3.408 1.00 92.75 87 SER A O 1
ATOM 677 N N . THR A 1 88 ? 12.383 -5.402 -4.558 1.00 92.94 88 THR A N 1
ATOM 678 C CA . THR A 1 88 ? 11.909 -6.247 -3.454 1.00 92.94 88 THR A CA 1
ATOM 679 C C . THR A 1 88 ? 12.862 -7.412 -3.192 1.00 92.94 88 THR A C 1
ATOM 681 O O . THR A 1 88 ? 13.134 -7.718 -2.034 1.00 92.94 88 THR A O 1
ATOM 684 N N . ARG A 1 89 ? 13.411 -8.053 -4.235 1.00 93.06 89 ARG A N 1
ATOM 685 C CA . ARG A 1 89 ? 14.483 -9.054 -4.081 1.00 93.06 89 ARG A CA 1
ATOM 686 C C . ARG A 1 89 ? 15.718 -8.454 -3.419 1.00 93.06 89 ARG A C 1
ATOM 688 O O . ARG A 1 89 ? 16.223 -9.049 -2.476 1.00 93.06 89 ARG A O 1
ATOM 695 N N . ASP A 1 90 ? 16.155 -7.283 -3.867 1.00 93.81 90 ASP A N 1
ATOM 696 C CA . ASP A 1 90 ? 17.354 -6.628 -3.337 1.00 93.81 90 ASP A CA 1
ATOM 697 C C . ASP A 1 90 ? 17.181 -6.235 -1.862 1.00 93.81 90 ASP A C 1
ATOM 699 O O . ASP A 1 90 ? 18.116 -6.352 -1.075 1.00 93.81 90 ASP A O 1
ATOM 703 N N . SER A 1 91 ? 15.969 -5.830 -1.466 1.00 92.81 91 SER A N 1
ATOM 704 C CA . SER A 1 91 ? 15.679 -5.381 -0.096 1.00 92.81 91 SER A CA 1
ATOM 705 C C . SER A 1 91 ? 15.365 -6.525 0.873 1.00 92.81 91 SER A C 1
ATOM 707 O O . SER A 1 91 ? 15.763 -6.472 2.033 1.00 92.81 91 SER A O 1
ATOM 709 N N . LEU A 1 92 ? 14.622 -7.549 0.429 1.00 92.31 92 LEU A N 1
ATOM 710 C CA . LEU A 1 92 ? 14.129 -8.637 1.290 1.00 92.31 92 LEU A CA 1
ATOM 711 C C . LEU A 1 92 ? 14.921 -9.944 1.142 1.00 92.31 92 LEU A C 1
ATOM 713 O O . LEU A 1 92 ? 14.734 -10.873 1.931 1.00 92.31 92 LEU A O 1
ATOM 717 N N . GLY A 1 93 ? 15.789 -10.052 0.133 1.00 90.88 93 GLY A N 1
ATOM 718 C CA . GLY A 1 93 ? 16.559 -11.258 -0.156 1.00 90.88 93 GLY A CA 1
ATOM 719 C C . GLY A 1 93 ? 15.660 -12.489 -0.270 1.00 90.88 93 GLY A C 1
ATOM 720 O O . GLY A 1 93 ? 14.719 -12.522 -1.061 1.00 90.88 93 GLY A O 1
ATOM 721 N N . HIS A 1 94 ? 15.926 -13.493 0.568 1.00 90.62 94 HIS A N 1
ATOM 722 C CA . HIS A 1 94 ? 15.201 -14.768 0.605 1.00 90.62 94 HIS A CA 1
ATOM 723 C C . HIS A 1 94 ? 13.737 -14.664 1.068 1.00 90.62 94 HIS A C 1
ATOM 725 O O . HIS A 1 94 ? 12.967 -15.592 0.826 1.00 90.62 94 HIS A O 1
ATOM 731 N N . LEU A 1 95 ? 13.349 -13.564 1.722 1.00 89.62 95 LEU A N 1
ATOM 732 C CA . LEU A 1 95 ? 11.966 -13.313 2.142 1.00 89.62 95 LEU A CA 1
ATOM 733 C C . LEU A 1 95 ? 11.111 -12.730 1.011 1.00 89.62 95 LEU A C 1
ATOM 735 O O . LEU A 1 95 ? 9.892 -12.642 1.145 1.00 89.62 95 LEU A O 1
ATOM 739 N N . SER A 1 96 ? 11.730 -12.321 -0.101 1.00 88.81 96 SER A N 1
ATOM 740 C CA . SER A 1 96 ? 10.992 -11.829 -1.259 1.00 88.81 96 SER A CA 1
ATOM 741 C C . SER A 1 96 ? 10.093 -12.936 -1.826 1.00 88.81 96 SER A C 1
ATOM 743 O O . SER A 1 96 ? 10.578 -14.047 -2.070 1.00 88.81 96 SER A O 1
ATOM 745 N N . PRO A 1 97 ? 8.821 -12.639 -2.151 1.00 88.06 97 PRO A N 1
ATOM 746 C CA . PRO A 1 97 ? 7.954 -13.571 -2.874 1.00 88.06 97 PRO A CA 1
ATOM 747 C C . PRO A 1 97 ? 8.556 -14.036 -4.209 1.00 88.06 97 PRO A C 1
ATOM 749 O O . PRO A 1 97 ? 8.220 -15.104 -4.712 1.00 88.06 97 PRO A O 1
ATOM 752 N N . TRP A 1 98 ? 9.479 -13.246 -4.769 1.00 88.88 98 TRP A N 1
ATOM 753 C CA . TRP A 1 98 ? 10.166 -13.514 -6.032 1.00 88.88 98 TRP A CA 1
ATOM 754 C C . TRP A 1 98 ? 11.615 -13.980 -5.849 1.00 88.88 98 TRP A C 1
ATOM 756 O O . TRP A 1 98 ? 12.388 -13.926 -6.803 1.00 88.88 98 TRP A O 1
ATOM 766 N N . ALA A 1 99 ? 12.007 -14.412 -4.645 1.00 81.81 99 ALA A N 1
ATOM 767 C CA . ALA A 1 99 ? 13.356 -14.914 -4.366 1.00 81.81 99 ALA A CA 1
ATOM 768 C C . ALA A 1 99 ? 13.672 -16.246 -5.070 1.00 81.81 99 ALA A C 1
ATOM 770 O O . ALA A 1 99 ? 14.840 -16.601 -5.215 1.00 81.81 99 ALA A O 1
ATOM 771 N N . LYS A 1 100 ? 12.648 -16.995 -5.493 1.00 74.25 100 LYS A N 1
ATOM 772 C CA . LYS A 1 100 ? 12.801 -18.279 -6.186 1.00 74.25 100 LYS A CA 1
ATOM 773 C C . LYS A 1 100 ? 12.563 -18.089 -7.684 1.00 74.25 100 LYS A C 1
ATOM 775 O O . LYS A 1 100 ? 11.491 -17.635 -8.079 1.00 74.25 100 LYS A O 1
ATOM 780 N N . GLU A 1 101 ? 13.544 -18.454 -8.511 1.00 62.41 101 GLU A N 1
ATOM 781 C CA . GLU A 1 101 ? 13.302 -18.688 -9.939 1.00 62.41 101 GLU A CA 1
ATOM 782 C C . GLU A 1 101 ? 12.233 -19.783 -10.096 1.00 62.41 101 GLU A C 1
ATOM 784 O O . GLU A 1 101 ? 12.232 -20.744 -9.315 1.00 62.41 101 GLU A O 1
ATOM 789 N N . PRO A 1 102 ? 11.327 -19.687 -11.088 1.00 56.97 102 PRO A N 1
ATOM 790 C CA . PRO A 1 102 ? 10.501 -20.827 -11.448 1.00 56.97 102 PRO A CA 1
ATOM 791 C C . PRO A 1 102 ? 11.440 -21.979 -11.807 1.00 56.97 102 PRO A C 1
ATOM 793 O O . PRO A 1 102 ? 12.325 -21.824 -12.650 1.00 56.97 102 PRO A O 1
ATOM 796 N N . ALA A 1 103 ? 11.278 -23.116 -11.128 1.00 50.31 103 ALA A N 1
ATOM 797 C CA . ALA A 1 103 ? 12.051 -24.314 -11.411 1.00 50.31 103 ALA A CA 1
ATOM 798 C C . ALA A 1 103 ? 11.974 -24.592 -12.917 1.00 50.31 103 ALA A C 1
ATOM 800 O O . ALA A 1 103 ? 10.884 -24.821 -13.445 1.00 50.31 103 ALA A O 1
ATOM 801 N N . LYS A 1 104 ? 13.120 -24.537 -13.610 1.00 49.28 104 LYS A N 1
ATOM 802 C CA . LYS A 1 104 ? 13.224 -24.982 -15.000 1.00 49.28 104 LYS A CA 1
ATOM 803 C C . LYS A 1 104 ? 12.670 -26.399 -15.055 1.00 49.28 104 LYS A C 1
ATOM 805 O O . LYS A 1 104 ? 13.267 -27.328 -14.515 1.00 49.28 104 LYS A O 1
ATOM 810 N N . THR A 1 105 ? 11.500 -26.558 -15.660 1.00 44.56 105 THR A N 1
ATOM 811 C CA . THR A 1 105 ? 10.968 -27.873 -15.989 1.00 44.56 105 THR A CA 1
ATOM 812 C C . THR A 1 105 ? 11.849 -28.393 -17.115 1.00 44.56 105 THR A C 1
ATOM 814 O O . THR A 1 105 ? 11.651 -28.044 -18.277 1.00 44.56 105 THR A O 1
ATOM 817 N N . ASN A 1 106 ? 12.889 -29.150 -16.762 1.00 50.16 106 ASN A N 1
ATOM 818 C CA . ASN A 1 106 ? 13.683 -29.904 -17.719 1.00 50.16 106 ASN A CA 1
ATOM 819 C C . ASN A 1 106 ? 12.740 -30.908 -18.387 1.00 50.16 106 ASN A C 1
ATOM 821 O O . ASN A 1 106 ? 12.514 -32.001 -17.878 1.00 50.16 106 ASN A O 1
ATOM 825 N N . SER A 1 107 ? 12.145 -30.509 -19.507 1.00 52.06 107 SER A N 1
ATOM 826 C CA . SER A 1 107 ? 11.471 -31.429 -20.414 1.00 52.06 107 SER A CA 1
ATOM 827 C C . SER A 1 107 ? 12.554 -32.065 -21.280 1.00 52.06 107 SER A C 1
ATOM 829 O O . SER A 1 107 ? 12.702 -31.741 -22.453 1.00 52.06 107 SER A O 1
ATOM 831 N N . GLU A 1 108 ? 13.370 -32.924 -20.669 1.00 55.44 108 GLU A N 1
ATOM 832 C CA . GLU A 1 108 ? 14.050 -33.974 -21.416 1.00 55.44 108 GLU A CA 1
ATOM 833 C C . GLU A 1 108 ? 12.995 -35.040 -21.712 1.00 55.44 108 GLU A C 1
ATOM 835 O O . GLU A 1 108 ? 12.521 -35.751 -20.827 1.00 55.44 108 GLU A O 1
ATOM 840 N N . THR A 1 109 ? 12.576 -35.134 -22.967 1.00 53.34 109 THR A N 1
ATOM 841 C CA . THR A 1 109 ? 12.015 -36.376 -23.491 1.00 53.34 109 THR A CA 1
ATOM 842 C C . THR A 1 109 ? 12.830 -36.737 -24.716 1.00 53.34 109 THR A C 1
ATOM 844 O O . THR A 1 109 ? 12.793 -36.065 -25.744 1.00 53.34 109 THR A O 1
ATOM 847 N N . THR A 1 110 ? 13.653 -37.752 -24.496 1.00 50.62 110 THR A N 1
ATOM 848 C CA . THR A 1 110 ? 14.537 -38.445 -25.422 1.00 50.62 110 THR A CA 1
ATOM 849 C C . THR A 1 110 ? 13.786 -38.900 -26.675 1.00 50.62 110 THR A C 1
ATOM 851 O O . THR A 1 110 ? 12.643 -39.348 -26.583 1.00 50.62 110 THR A O 1
ATOM 854 N N . VAL A 1 111 ? 14.462 -38.756 -27.820 1.00 51.84 111 VAL A N 1
ATOM 855 C CA . VAL A 1 111 ? 14.092 -39.282 -29.148 1.00 51.84 111 VAL A CA 1
ATOM 856 C C . VAL A 1 111 ? 14.007 -40.804 -29.135 1.00 51.84 111 VAL A C 1
ATOM 858 O O . VAL A 1 111 ? 14.892 -41.423 -28.501 1.00 51.84 111 VAL A O 1
#

Organism: NCBI:txid1193029

pLDDT: mean 81.43, std 13.63, range [40.16, 95.38]

Secondary structure (DSSP, 8-state):
-----PPPHHHHHHHHHHHHSTT-HHHHHHHHHHHH-HHHHHHHHHHHHHHHHH--SHHHHHHHHHHHHHHHHHHHHTS-HHHHHHHHHHHHGGGSTTSSPPP--------

Sequence (111 aa):
MTESEKLEINDILKLIEIETGPDNPASANFCTKIKSDANFARFTLEVAHSLIKKASCDEELSVILIWLAVTAVTWISVLDPDKVKQSTRDSLGHLSPWAKEPAKTNSETTV

Foldseek 3Di:
DDPPPDDDPVNLVVLLCVCCDPPHPVLVVLLVCVVVDVVVVVVLVVVLVVQCVVDPDPVSNVVSVSVVVNSVVSNLVPDDPVVSQVVQCVVVPPNRPNNDDDPPPPPDDDD

Radius of gyration: 19.36 Å; chains: 1; bounding box: 34×57×56 Å